Protein AF-A0A2L2Z8C5-F1 (afdb_monomer_lite)

Organism: Parasteatoda tepidariorum (NCBI:txid114398)

pLDDT: mean 93.48, std 6.78, range [56.75, 98.0]

Foldseek 3Di:
DDDDPVNVVVVVVVVVVVLLVVLLVVLLVVQVVLVVVVDQEEEDEDDDCSCVPDPCSVVSSVVNNVVSHDNSRHYHYDHDD

Sequence (81 aa):
DYASDFDCNKVKLVCARVSTRAAFLVSAAVASFLYKIKRPRTTVGVDGSVYNCLPHFHDLMVKNIEELTIPVYKFDLMLSE

Structure (mmCIF, N/CA/C/O backbone):
data_AF-A0A2L2Z8C5-F1
#
_entry.id   AF-A0A2L2Z8C5-F1
#
loop_
_atom_site.group_PDB
_atom_site.id
_atom_site.type_symbol
_atom_site.label_atom_id
_atom_site.label_alt_id
_atom_site.label_comp_id
_atom_site.label_asym_id
_atom_site.label_entity_id
_atom_site.label_seq_id
_atom_site.pdbx_PDB_ins_code
_atom_site.Cartn_x
_atom_site.Cartn_y
_atom_site.Cartn_z
_atom_site.occupancy
_atom_site.B_iso_or_equiv
_atom_site.auth_seq_id
_atom_site.auth_comp_id
_atom_site.auth_asym_id
_atom_site.auth_atom_id
_atom_site.pdbx_PDB_model_num
ATOM 1 N N . ASP A 1 1 ? 19.428 5.656 -31.106 1.00 57.22 1 ASP A N 1
ATOM 2 C CA . ASP A 1 1 ? 19.421 5.807 -29.641 1.00 57.22 1 ASP A CA 1
ATOM 3 C C . ASP A 1 1 ? 18.477 4.815 -29.002 1.00 57.22 1 ASP A C 1
ATOM 5 O O . ASP A 1 1 ? 17.267 4.991 -29.058 1.00 57.22 1 ASP A O 1
ATOM 9 N N . TYR A 1 2 ? 19.035 3.735 -28.460 1.00 79.56 2 TYR A N 1
ATOM 10 C CA . TYR A 1 2 ? 18.300 2.746 -27.675 1.00 79.56 2 TYR A CA 1
ATOM 11 C C . TYR A 1 2 ? 18.736 2.886 -26.217 1.00 79.56 2 TYR A C 1
ATOM 13 O O . TYR A 1 2 ? 19.922 3.090 -25.953 1.00 79.56 2 TYR A O 1
ATOM 21 N N . ALA A 1 3 ? 17.788 2.808 -25.283 1.00 85.62 3 ALA A N 1
ATOM 22 C CA . ALA A 1 3 ? 18.109 2.774 -23.860 1.00 85.62 3 ALA A CA 1
ATOM 23 C C . ALA A 1 3 ? 18.933 1.515 -23.553 1.00 85.62 3 ALA A C 1
ATOM 25 O O . ALA A 1 3 ? 18.597 0.430 -24.027 1.00 85.62 3 ALA A O 1
ATOM 26 N N . SER A 1 4 ? 20.010 1.662 -22.778 1.00 94.06 4 SER A N 1
ATOM 27 C CA . SER A 1 4 ? 20.808 0.514 -22.346 1.00 94.06 4 SER A CA 1
ATOM 28 C C . SER A 1 4 ? 20.112 -0.238 -21.206 1.00 94.06 4 SER 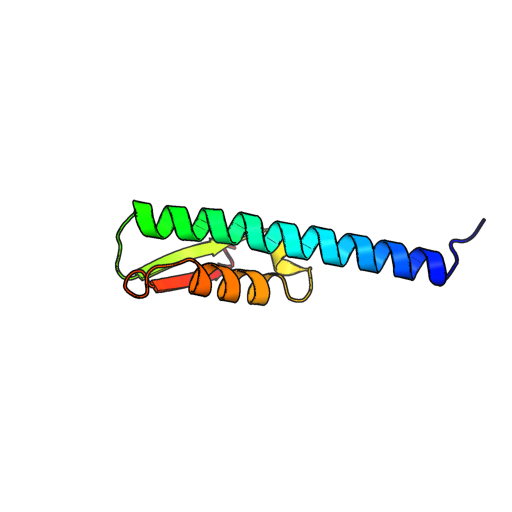A C 1
ATOM 30 O O . SER A 1 4 ? 19.343 0.352 -20.440 1.00 94.06 4 SER A O 1
ATOM 32 N N . ASP A 1 5 ? 20.437 -1.519 -21.015 1.00 94.38 5 ASP A N 1
ATOM 33 C CA . ASP A 1 5 ? 19.935 -2.307 -19.874 1.00 94.38 5 ASP A CA 1
ATOM 34 C C . ASP A 1 5 ? 20.257 -1.644 -18.525 1.00 94.38 5 ASP A C 1
ATOM 36 O O . ASP A 1 5 ? 19.497 -1.731 -17.557 1.00 94.38 5 ASP A O 1
ATOM 40 N N . PHE A 1 6 ? 21.387 -0.936 -18.458 1.00 95.38 6 PHE A N 1
ATOM 41 C CA . PHE A 1 6 ? 21.791 -0.183 -17.279 1.00 95.38 6 PHE A CA 1
ATOM 42 C C . PHE A 1 6 ? 20.837 0.981 -16.981 1.00 95.38 6 PHE A C 1
ATOM 44 O O . PHE A 1 6 ? 20.488 1.207 -15.820 1.00 95.38 6 PHE A O 1
ATOM 51 N N . ASP A 1 7 ? 20.366 1.685 -18.009 1.00 95.88 7 ASP A N 1
ATOM 52 C CA . ASP A 1 7 ? 19.398 2.772 -17.854 1.00 95.88 7 ASP A CA 1
ATOM 53 C C . ASP A 1 7 ? 18.028 2.233 -17.432 1.00 95.88 7 ASP A C 1
ATOM 55 O O . ASP A 1 7 ? 17.420 2.762 -16.496 1.00 95.88 7 ASP A O 1
ATOM 59 N N . CYS A 1 8 ? 17.585 1.117 -18.021 1.00 94.69 8 CYS A N 1
ATOM 60 C CA . CYS A 1 8 ? 16.362 0.428 -17.604 1.00 94.69 8 CYS A CA 1
ATOM 61 C C . CYS A 1 8 ? 16.417 0.002 -16.127 1.00 94.69 8 CYS A C 1
ATOM 63 O O . CYS A 1 8 ? 15.455 0.209 -15.381 1.00 94.69 8 CYS A O 1
ATOM 65 N N . ASN A 1 9 ? 17.556 -0.524 -15.665 1.00 95.56 9 ASN A N 1
ATOM 66 C CA . ASN A 1 9 ? 17.745 -0.909 -14.266 1.00 95.56 9 ASN A CA 1
ATOM 67 C C . ASN A 1 9 ? 17.700 0.289 -13.306 1.00 95.56 9 ASN A C 1
ATOM 69 O O . ASN A 1 9 ? 17.103 0.190 -12.229 1.00 95.56 9 ASN A O 1
ATOM 73 N N . LYS A 1 10 ? 18.269 1.440 -13.689 1.00 96.12 10 LYS A N 1
ATOM 74 C CA . LYS A 1 10 ? 18.172 2.671 -12.887 1.00 96.12 10 LYS A CA 1
ATOM 75 C C . LYS A 1 10 ? 16.735 3.153 -12.765 1.00 96.12 10 LYS A C 1
ATOM 77 O O . LYS A 1 10 ? 16.291 3.440 -11.656 1.00 96.12 10 LYS A O 1
ATOM 82 N N . VAL A 1 11 ? 16.001 3.218 -13.876 1.00 96.00 11 VAL A N 1
ATOM 83 C CA . VAL A 1 11 ? 14.596 3.652 -13.864 1.00 96.00 11 VAL A CA 1
ATOM 84 C C . VAL A 1 11 ? 13.761 2.710 -13.000 1.00 96.00 11 VAL A C 1
ATOM 86 O O . VAL A 1 11 ? 13.013 3.176 -12.144 1.00 96.00 11 VAL A O 1
ATOM 89 N N . LYS A 1 12 ? 13.964 1.392 -13.122 1.00 94.00 12 LYS A N 1
ATOM 90 C CA . LYS A 1 12 ? 13.304 0.398 -12.265 1.00 94.00 12 LYS A CA 1
ATOM 91 C C . LYS A 1 12 ? 13.571 0.649 -10.779 1.00 94.00 12 LYS A C 1
ATOM 93 O O . LYS A 1 12 ? 12.638 0.609 -9.978 1.00 94.00 12 LYS A O 1
ATOM 98 N N . LEU A 1 13 ? 14.820 0.937 -10.405 1.00 95.19 13 LEU A N 1
ATOM 99 C CA . LEU A 1 13 ? 15.181 1.254 -9.022 1.00 95.19 13 LEU A CA 1
ATOM 100 C C . LEU A 1 13 ? 14.504 2.542 -8.535 1.00 95.19 13 LEU A C 1
ATOM 102 O O . LEU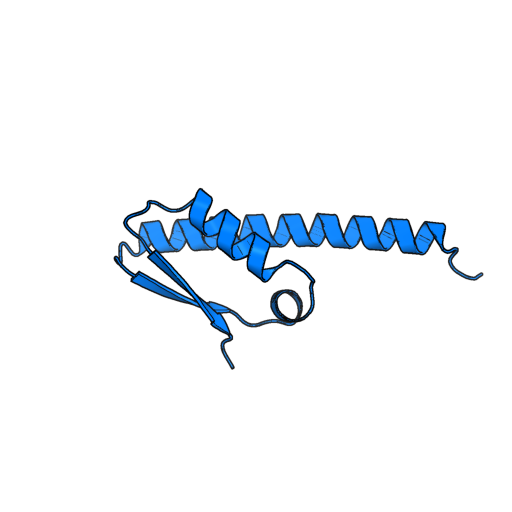 A 1 13 ? 13.967 2.565 -7.428 1.00 95.19 13 LEU A O 1
ATOM 106 N N . VAL A 1 14 ? 14.502 3.597 -9.353 1.00 96.44 14 VAL A N 1
ATOM 107 C CA . VAL A 1 14 ? 13.832 4.866 -9.030 1.00 96.44 14 VAL A CA 1
ATOM 108 C C . VAL A 1 14 ? 12.339 4.635 -8.811 1.00 96.44 14 VAL A C 1
ATOM 110 O O . VAL A 1 14 ? 11.817 5.021 -7.765 1.00 96.44 14 VAL A O 1
ATOM 113 N N . CYS A 1 15 ? 11.666 3.947 -9.737 1.00 93.69 15 CYS A N 1
ATOM 114 C CA . CYS A 1 15 ? 10.252 3.605 -9.610 1.00 93.69 15 CYS A CA 1
ATOM 115 C C . CYS A 1 15 ? 9.986 2.810 -8.329 1.00 93.69 15 CYS A C 1
ATOM 117 O O . CYS A 1 15 ? 9.116 3.197 -7.556 1.00 93.69 15 CYS A O 1
ATOM 119 N N . ALA A 1 16 ? 10.780 1.773 -8.040 1.00 93.25 16 ALA A N 1
ATOM 120 C CA . ALA A 1 16 ? 10.629 0.990 -6.815 1.00 93.25 16 ALA A CA 1
ATOM 121 C C . ALA A 1 16 ? 10.723 1.867 -5.555 1.00 93.25 16 ALA A C 1
ATOM 123 O O . ALA A 1 16 ? 9.874 1.774 -4.674 1.00 93.25 16 ALA A O 1
ATOM 124 N N . ARG A 1 17 ? 11.708 2.771 -5.479 1.00 96.12 17 ARG A N 1
ATOM 125 C CA . ARG A 1 17 ? 11.885 3.672 -4.327 1.00 96.12 17 ARG A CA 1
ATOM 126 C C . ARG A 1 17 ? 10.743 4.675 -4.183 1.00 96.12 17 ARG A C 1
ATOM 128 O O . ARG A 1 17 ? 10.268 4.898 -3.069 1.00 96.12 17 ARG A O 1
ATOM 135 N N . VAL A 1 18 ? 10.292 5.263 -5.289 1.00 96.44 18 VAL A N 1
ATOM 136 C CA . VAL A 1 18 ? 9.165 6.206 -5.287 1.00 96.44 18 VAL A CA 1
ATOM 137 C C . VAL A 1 18 ? 7.884 5.505 -4.841 1.00 96.44 18 VAL A C 1
ATOM 139 O O . VAL A 1 18 ? 7.173 6.032 -3.986 1.00 96.44 18 VAL A O 1
ATOM 142 N N . SER A 1 19 ? 7.631 4.301 -5.349 1.00 95.06 19 SER A N 1
ATOM 143 C CA . SER A 1 19 ? 6.474 3.489 -4.984 1.00 95.06 19 SER A CA 1
ATOM 144 C C . SER A 1 19 ? 6.495 3.046 -3.523 1.00 95.06 19 SER A C 1
ATOM 146 O O . SER A 1 19 ? 5.481 3.172 -2.842 1.00 95.06 19 SER A O 1
ATOM 148 N N . THR A 1 20 ? 7.647 2.611 -2.995 1.00 96.12 20 THR A N 1
ATOM 149 C CA . THR A 1 20 ? 7.791 2.294 -1.563 1.00 96.12 20 THR A CA 1
ATOM 150 C C . THR A 1 20 ? 7.468 3.508 -0.693 1.00 96.12 20 THR A C 1
ATOM 152 O O . THR A 1 20 ? 6.704 3.399 0.263 1.00 96.12 20 THR A O 1
ATOM 155 N N . ARG A 1 21 ? 7.990 4.690 -1.047 1.00 97.75 21 ARG A N 1
ATOM 156 C CA . ARG A 1 21 ? 7.687 5.933 -0.324 1.00 97.75 21 ARG A CA 1
ATOM 157 C C . ARG A 1 21 ? 6.194 6.262 -0.365 1.00 97.75 21 ARG A C 1
ATOM 159 O O . ARG A 1 21 ? 5.641 6.687 0.645 1.00 97.75 21 ARG A O 1
ATOM 166 N N . ALA A 1 22 ? 5.548 6.081 -1.517 1.00 96.69 22 ALA A N 1
ATOM 167 C CA . ALA A 1 22 ? 4.114 6.310 -1.655 1.00 96.69 22 ALA A CA 1
ATOM 168 C C . ALA A 1 22 ? 3.303 5.384 -0.733 1.00 96.69 22 ALA A C 1
ATOM 170 O O . ALA A 1 22 ? 2.438 5.876 -0.010 1.00 96.69 22 ALA A O 1
ATOM 171 N N . ALA A 1 23 ? 3.637 4.088 -0.676 1.00 96.94 23 ALA A N 1
ATOM 172 C CA . ALA A 1 23 ? 2.984 3.137 0.225 1.00 96.94 23 ALA A CA 1
ATOM 173 C C . ALA A 1 23 ? 3.089 3.574 1.697 1.00 96.94 23 ALA A C 1
ATOM 175 O O . ALA A 1 23 ? 2.093 3.554 2.418 1.00 96.94 23 ALA A O 1
ATOM 176 N N . PHE A 1 24 ? 4.261 4.042 2.141 1.00 97.94 24 PHE A N 1
ATOM 177 C CA . PHE A 1 24 ? 4.475 4.465 3.534 1.00 97.94 24 PHE A CA 1
ATOM 178 C C . PHE A 1 24 ? 3.658 5.712 3.888 1.00 97.94 24 PHE A C 1
ATOM 180 O O . PHE A 1 24 ? 3.032 5.771 4.945 1.00 97.94 24 PHE A O 1
ATOM 187 N N . LEU A 1 25 ? 3.620 6.700 2.989 1.00 97.81 25 LEU A N 1
ATOM 188 C CA . LEU A 1 25 ? 2.857 7.931 3.205 1.00 97.81 25 LEU A CA 1
ATOM 189 C C . LEU A 1 25 ? 1.351 7.664 3.294 1.00 97.81 25 LEU A C 1
ATOM 191 O O . LEU A 1 25 ? 0.689 8.180 4.194 1.00 97.81 25 LEU A O 1
ATOM 195 N N . VAL A 1 26 ? 0.814 6.835 2.393 1.00 96.94 26 VAL A N 1
ATOM 196 C CA . VAL A 1 26 ? -0.607 6.458 2.429 1.00 96.94 26 VAL A CA 1
ATOM 197 C C . VAL A 1 26 ? -0.915 5.655 3.695 1.00 96.94 26 VAL A C 1
ATOM 199 O O . VAL A 1 26 ? -1.922 5.912 4.350 1.00 96.94 26 VAL A O 1
ATOM 202 N N . SER A 1 27 ? -0.021 4.754 4.105 1.00 97.44 27 SER A N 1
ATOM 203 C CA . SER A 1 27 ? -0.166 3.980 5.345 1.00 97.44 27 SER A CA 1
ATOM 204 C C . SER A 1 27 ? -0.265 4.867 6.584 1.00 97.44 27 SER A C 1
ATOM 206 O O . SER A 1 27 ? -1.155 4.679 7.410 1.00 97.44 27 SER A O 1
ATOM 208 N N . ALA A 1 28 ? 0.592 5.887 6.688 1.00 98.00 28 ALA A N 1
ATOM 209 C CA . ALA A 1 28 ? 0.548 6.849 7.786 1.00 98.00 28 ALA A CA 1
ATOM 210 C C . ALA A 1 28 ? -0.765 7.650 7.812 1.00 98.00 28 ALA A C 1
ATOM 212 O O . ALA A 1 28 ? -1.321 7.908 8.885 1.00 98.00 28 ALA A O 1
ATOM 213 N N . ALA A 1 29 ? -1.299 8.006 6.639 1.00 97.38 29 ALA A N 1
ATOM 214 C CA . ALA A 1 29 ? -2.602 8.654 6.536 1.00 97.38 29 ALA A CA 1
ATOM 215 C C . ALA A 1 29 ? -3.726 7.729 7.037 1.00 97.38 29 ALA A C 1
ATOM 217 O O . ALA A 1 29 ? -4.533 8.142 7.871 1.00 97.38 29 ALA A O 1
ATOM 218 N N . VAL A 1 30 ? -3.747 6.467 6.596 1.00 97.06 30 VAL A N 1
ATOM 219 C CA . VAL A 1 30 ? -4.743 5.472 7.030 1.00 97.06 30 VAL A CA 1
ATOM 220 C C . VAL A 1 30 ? -4.654 5.219 8.538 1.00 97.06 30 VAL A C 1
ATOM 222 O O . V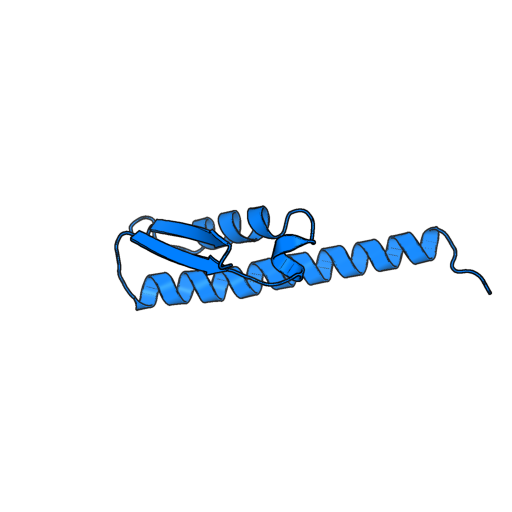AL A 1 30 ? -5.675 5.274 9.222 1.00 97.06 30 VAL A O 1
ATOM 225 N N . ALA A 1 31 ? -3.451 5.041 9.089 1.00 97.00 31 ALA A N 1
ATOM 226 C CA . ALA A 1 31 ? -3.242 4.879 10.528 1.00 97.00 31 ALA A CA 1
ATOM 227 C C . ALA A 1 31 ? -3.793 6.070 11.334 1.00 97.00 31 ALA A C 1
ATOM 229 O O . ALA A 1 31 ? -4.483 5.894 12.343 1.00 97.00 31 ALA A O 1
ATOM 230 N N . SER A 1 32 ? -3.571 7.290 10.837 1.00 97.06 32 SER A N 1
ATOM 231 C CA . SER A 1 32 ? -4.107 8.514 11.442 1.00 97.06 32 SER A CA 1
ATOM 232 C C . SER A 1 32 ? -5.641 8.547 11.416 1.00 97.06 32 SER A C 1
ATOM 234 O O . SER A 1 32 ? -6.274 8.963 12.391 1.00 97.06 32 SER A O 1
ATOM 236 N N . PHE A 1 33 ? -6.264 8.073 10.332 1.00 96.06 33 PHE A N 1
ATOM 237 C CA . PHE A 1 33 ? -7.720 7.949 10.250 1.00 96.06 33 PHE A CA 1
ATOM 238 C C . PHE A 1 33 ? -8.272 6.915 11.229 1.00 96.06 33 PHE A C 1
ATOM 240 O O . PHE A 1 33 ? -9.244 7.212 11.923 1.00 96.06 33 PHE A O 1
ATOM 247 N N . LEU A 1 34 ? -7.645 5.742 11.338 1.00 96.25 34 LEU A N 1
ATOM 248 C CA . LEU A 1 34 ? -8.047 4.700 12.289 1.00 96.25 34 LEU A CA 1
ATOM 249 C C . LEU A 1 34 ? -8.023 5.231 13.729 1.00 96.25 34 LEU A C 1
ATOM 251 O O . LEU A 1 34 ? -9.000 5.074 14.466 1.00 96.25 34 LEU A O 1
ATOM 255 N N . TYR A 1 35 ? -6.968 5.971 14.088 1.00 95.31 35 TYR A N 1
ATOM 256 C CA . TYR A 1 35 ? -6.868 6.653 15.378 1.00 95.31 35 TYR A CA 1
ATOM 257 C C . TYR A 1 35 ? -7.979 7.692 15.596 1.00 95.31 35 TYR A C 1
ATOM 259 O O . TYR A 1 35 ? -8.534 7.795 16.692 1.00 95.31 35 TYR A O 1
ATOM 267 N N . LYS A 1 36 ? -8.329 8.466 14.562 1.00 96.25 36 LYS A N 1
ATOM 268 C CA . LYS A 1 36 ? -9.373 9.499 14.643 1.00 96.25 36 LYS A CA 1
ATOM 269 C C . LYS A 1 36 ? -10.779 8.903 14.769 1.00 96.25 36 LYS A C 1
ATOM 271 O O . LYS A 1 36 ? -11.595 9.442 15.513 1.00 96.25 36 LYS A O 1
ATOM 276 N N . ILE A 1 37 ? -11.064 7.821 14.044 1.00 95.50 37 ILE A N 1
ATOM 277 C CA . ILE A 1 37 ? -12.386 7.177 13.981 1.00 95.50 37 ILE A CA 1
ATOM 278 C C . ILE A 1 37 ? -12.680 6.360 15.251 1.00 95.50 37 ILE A C 1
ATOM 280 O O . ILE A 1 37 ? -13.843 6.240 15.632 1.00 95.50 37 ILE A O 1
ATOM 284 N N . LYS A 1 38 ? -11.643 5.830 15.919 1.00 93.94 38 LYS A N 1
ATOM 285 C CA . LYS A 1 38 ? -11.737 5.100 17.199 1.00 93.94 38 LYS A CA 1
ATOM 286 C C . LYS A 1 38 ? -12.696 3.905 17.171 1.00 93.94 38 LYS A C 1
ATOM 288 O O . LYS A 1 38 ? -13.429 3.655 18.128 1.00 93.94 38 LYS A O 1
ATOM 293 N N . ARG A 1 39 ? -12.697 3.154 16.068 1.00 95.50 39 ARG A N 1
ATOM 294 C CA . ARG A 1 39 ? -13.473 1.913 15.932 1.00 95.50 39 ARG A CA 1
ATOM 295 C C . ARG A 1 39 ? -12.575 0.692 16.150 1.00 95.50 39 ARG A C 1
ATOM 297 O O . ARG A 1 39 ? -11.477 0.673 15.601 1.00 95.50 39 ARG A O 1
ATOM 304 N N . PRO A 1 40 ? -13.035 -0.342 16.882 1.00 92.44 40 PRO A N 1
ATOM 305 C CA . PRO A 1 40 ? -12.244 -1.554 17.117 1.00 92.44 40 PRO A CA 1
ATOM 306 C C . PRO A 1 40 ? -11.829 -2.293 15.839 1.00 92.44 40 PRO A C 1
ATOM 308 O O . PRO A 1 40 ? -10.786 -2.941 15.810 1.00 92.44 40 PRO A O 1
ATOM 311 N N . ARG A 1 41 ? -12.648 -2.209 14.782 1.00 94.94 41 ARG A N 1
ATOM 312 C CA . ARG A 1 41 ? -12.369 -2.792 13.468 1.00 94.94 41 ARG A CA 1
ATOM 313 C C . ARG A 1 41 ? -12.891 -1.875 12.366 1.00 94.94 41 ARG A C 1
ATOM 315 O O . ARG A 1 41 ? -14.032 -1.421 12.451 1.00 94.94 41 ARG A O 1
ATOM 322 N N . THR A 1 42 ? -12.069 -1.609 11.354 1.00 95.81 42 THR A N 1
ATOM 323 C CA . THR A 1 42 ? -12.428 -0.771 10.198 1.00 95.81 42 THR A CA 1
ATOM 324 C C . THR A 1 42 ? -11.938 -1.408 8.901 1.00 95.81 42 THR A C 1
ATOM 326 O O . THR A 1 42 ? -10.749 -1.664 8.753 1.00 95.81 42 THR A O 1
ATOM 329 N N . THR A 1 43 ? -12.830 -1.617 7.937 1.00 95.75 43 THR A N 1
ATOM 330 C CA . THR A 1 43 ? -12.438 -2.024 6.582 1.00 95.75 43 THR A CA 1
ATOM 331 C C . THR A 1 43 ? -12.149 -0.783 5.746 1.00 95.75 43 THR A C 1
ATOM 333 O O . THR A 1 43 ? -12.968 0.134 5.692 1.00 95.75 43 THR A O 1
ATOM 336 N N . VAL A 1 44 ? -10.979 -0.744 5.116 1.00 95.12 44 VAL A N 1
ATOM 337 C CA . VAL A 1 44 ? -10.553 0.338 4.226 1.00 95.12 44 VAL A CA 1
ATOM 338 C C . VAL A 1 44 ? -10.656 -0.172 2.794 1.00 95.12 44 VAL A C 1
ATOM 340 O O . VAL A 1 44 ? -9.937 -1.092 2.406 1.00 95.12 44 VAL A O 1
ATOM 343 N N . GLY A 1 45 ? -11.567 0.421 2.023 1.00 95.31 45 GLY A N 1
ATOM 344 C CA . GLY A 1 45 ? -11.659 0.185 0.586 1.00 95.31 45 GLY A CA 1
ATOM 345 C C . GLY A 1 45 ? -10.485 0.847 -0.130 1.00 95.31 45 GLY A C 1
ATOM 346 O O . GLY A 1 45 ? -10.217 2.030 0.093 1.00 95.31 45 GLY A O 1
ATOM 347 N N . VAL A 1 46 ? -9.780 0.086 -0.960 1.00 93.69 46 VAL A N 1
ATOM 348 C CA . VAL A 1 46 ? -8.644 0.558 -1.754 1.00 93.69 46 VAL A CA 1
ATOM 349 C C . VAL A 1 46 ? -8.890 0.206 -3.212 1.00 93.69 46 VAL A C 1
ATOM 351 O O . VAL A 1 46 ? -9.241 -0.927 -3.522 1.00 93.69 46 VAL A O 1
ATOM 354 N N . ASP A 1 47 ? -8.680 1.167 -4.100 1.00 91.31 47 ASP A N 1
ATOM 355 C CA . ASP A 1 47 ? -8.675 0.945 -5.542 1.00 91.31 47 ASP A CA 1
ATOM 356 C C . ASP A 1 47 ? -7.593 1.816 -6.199 1.00 91.31 47 ASP A C 1
ATOM 358 O O . ASP A 1 47 ? -7.121 2.806 -5.627 1.00 91.31 47 ASP A O 1
ATOM 362 N N . GLY A 1 48 ? -7.170 1.419 -7.394 1.00 89.88 48 GLY A N 1
ATOM 363 C CA . GLY A 1 48 ? -6.218 2.130 -8.229 1.00 89.88 48 GLY A CA 1
ATOM 364 C C . GLY A 1 48 ? -5.110 1.230 -8.764 1.00 89.88 48 GLY A C 1
ATOM 365 O O . GLY A 1 48 ? -4.593 0.336 -8.092 1.00 89.88 48 GLY A O 1
ATOM 366 N N . SER A 1 49 ? -4.662 1.532 -9.983 1.00 92.00 49 SER A N 1
ATOM 367 C CA . SER A 1 49 ? -3.626 0.763 -10.686 1.00 92.00 49 SER A CA 1
ATOM 368 C C . SER A 1 49 ? -2.294 0.681 -9.935 1.00 92.00 49 SER A C 1
ATOM 370 O O . SER A 1 49 ? -1.578 -0.302 -10.069 1.00 92.00 49 SER A O 1
ATOM 372 N N . VAL A 1 50 ? -1.956 1.675 -9.111 1.00 91.00 50 VAL A N 1
ATOM 373 C CA . VAL A 1 50 ? -0.747 1.649 -8.271 1.00 91.00 50 VAL A CA 1
ATOM 374 C C . VAL A 1 50 ? -0.821 0.511 -7.254 1.00 91.00 50 VAL A C 1
ATOM 376 O O . VAL A 1 50 ? 0.134 -0.248 -7.126 1.00 91.00 50 VAL A O 1
ATOM 379 N N . TYR A 1 51 ? -1.954 0.372 -6.565 1.00 91.88 51 TYR A N 1
ATOM 380 C CA . TYR A 1 51 ? -2.168 -0.692 -5.587 1.00 91.88 51 TYR A CA 1
ATOM 381 C C . TYR A 1 51 ? -2.284 -2.063 -6.267 1.00 91.88 51 TYR A C 1
ATOM 383 O O . TYR A 1 51 ? -1.703 -3.032 -5.788 1.00 91.88 51 TYR A O 1
ATOM 391 N N . ASN A 1 52 ? -2.965 -2.118 -7.417 1.00 89.00 52 ASN A N 1
ATOM 392 C CA . ASN A 1 52 ? -3.244 -3.364 -8.135 1.00 89.00 52 ASN A CA 1
ATOM 393 C C . ASN A 1 52 ? -2.037 -3.914 -8.915 1.00 89.00 52 ASN A C 1
ATOM 395 O O . ASN A 1 52 ? -1.876 -5.127 -9.022 1.00 89.00 52 ASN A O 1
ATOM 399 N N . CYS A 1 53 ? -1.198 -3.044 -9.485 1.00 88.56 53 CYS A N 1
ATOM 400 C CA . CYS A 1 53 ? -0.167 -3.452 -10.444 1.00 88.56 53 CYS A CA 1
ATOM 401 C C . CYS A 1 53 ? 1.260 -3.391 -9.892 1.00 88.56 53 CYS A C 1
ATOM 403 O O . CYS A 1 53 ? 2.152 -4.008 -10.478 1.00 88.56 53 CYS A O 1
ATOM 405 N N . LEU A 1 54 ? 1.529 -2.631 -8.820 1.00 89.75 54 LEU A N 1
ATOM 406 C CA . LEU A 1 54 ? 2.888 -2.552 -8.292 1.00 89.75 54 LEU A CA 1
ATOM 407 C C . LEU A 1 54 ? 3.188 -3.705 -7.336 1.00 89.75 54 LEU A C 1
ATOM 409 O O . LEU A 1 54 ? 2.488 -3.879 -6.334 1.00 89.75 54 LEU A O 1
ATOM 413 N N . PRO A 1 55 ? 4.286 -4.439 -7.575 1.00 88.38 55 PRO A N 1
ATOM 414 C CA . PRO A 1 55 ? 4.674 -5.518 -6.688 1.00 88.38 55 PRO A CA 1
ATOM 415 C C . PRO A 1 55 ? 4.955 -4.964 -5.288 1.00 88.38 55 PRO A C 1
ATOM 417 O O . PRO A 1 55 ? 5.592 -3.917 -5.135 1.00 88.38 55 PRO A O 1
ATOM 420 N N . HIS A 1 56 ? 4.489 -5.689 -4.270 1.00 92.00 56 HIS A N 1
ATOM 421 C CA . HIS A 1 56 ? 4.679 -5.397 -2.844 1.00 92.00 56 HIS A CA 1
ATOM 422 C C . HIS A 1 56 ? 3.950 -4.162 -2.298 1.00 92.00 56 HIS A C 1
ATOM 424 O O . HIS A 1 56 ? 4.099 -3.866 -1.115 1.00 92.00 56 HIS A O 1
ATOM 430 N N . PHE A 1 57 ? 3.167 -3.427 -3.097 1.00 94.75 57 PHE A N 1
ATOM 431 C CA . PHE A 1 57 ? 2.501 -2.219 -2.596 1.00 94.75 57 PHE A CA 1
ATOM 432 C C . PHE A 1 57 ? 1.494 -2.542 -1.483 1.00 94.75 57 PHE A C 1
ATOM 434 O O . PHE A 1 57 ? 1.511 -1.891 -0.439 1.00 94.75 57 PHE A O 1
ATOM 441 N N . HIS A 1 58 ? 0.690 -3.594 -1.673 1.00 95.00 58 HIS A N 1
ATOM 442 C CA . HIS A 1 58 ? -0.223 -4.121 -0.656 1.00 95.00 58 HIS A CA 1
ATOM 443 C C . HIS A 1 58 ? 0.512 -4.500 0.638 1.00 95.00 58 HIS A C 1
ATOM 445 O O . HIS A 1 58 ? 0.196 -3.968 1.700 1.00 95.00 58 HIS A O 1
ATOM 451 N N . ASP A 1 59 ? 1.535 -5.353 0.541 1.00 95.75 59 ASP A N 1
ATOM 452 C CA . ASP A 1 59 ? 2.281 -5.852 1.703 1.00 95.75 59 ASP A CA 1
ATOM 453 C C . ASP A 1 59 ? 2.953 -4.714 2.481 1.00 95.75 59 ASP A C 1
ATOM 455 O O . ASP A 1 59 ? 2.923 -4.679 3.712 1.00 95.75 59 ASP A O 1
ATOM 459 N N . LEU A 1 60 ? 3.541 -3.749 1.760 1.00 97.06 60 LEU A N 1
ATOM 460 C CA . LEU A 1 60 ? 4.136 -2.564 2.370 1.00 97.06 60 LEU A CA 1
ATOM 461 C C . LEU A 1 60 ? 3.073 -1.729 3.078 1.00 97.06 60 LEU A C 1
ATOM 463 O O . LEU A 1 60 ? 3.345 -1.243 4.175 1.00 97.06 60 LEU A O 1
ATOM 467 N N . MET A 1 61 ? 1.886 -1.572 2.489 1.00 96.88 61 MET A N 1
ATOM 468 C CA . MET A 1 61 ? 0.801 -0.848 3.140 1.00 96.88 61 MET A CA 1
ATOM 469 C C . MET A 1 61 ? 0.338 -1.532 4.422 1.00 96.88 61 MET A C 1
ATOM 471 O O . MET A 1 61 ? 0.332 -0.894 5.471 1.00 96.88 61 MET A O 1
ATOM 475 N N . VAL A 1 62 ? -0.007 -2.821 4.361 1.00 96.88 62 VAL A N 1
ATOM 476 C CA . VAL A 1 62 ? -0.476 -3.583 5.530 1.00 96.88 62 VAL A CA 1
ATOM 477 C C . VAL A 1 62 ? 0.546 -3.498 6.659 1.00 96.88 62 VAL A C 1
ATOM 479 O O . VAL A 1 62 ? 0.213 -3.035 7.747 1.00 96.88 62 VAL A O 1
ATOM 482 N N . LYS A 1 63 ? 1.813 -3.812 6.367 1.00 97.50 63 LYS A N 1
ATOM 483 C CA . LYS A 1 63 ? 2.893 -3.764 7.355 1.00 97.50 63 LYS A CA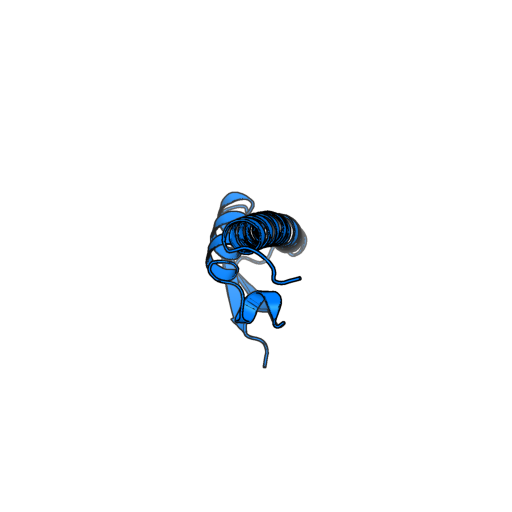 1
ATOM 484 C C . LYS A 1 63 ? 3.032 -2.384 8.008 1.00 97.50 63 LYS A C 1
ATOM 486 O O . LYS A 1 63 ? 3.121 -2.287 9.226 1.00 97.50 63 LYS A O 1
ATOM 491 N N . ASN A 1 64 ? 3.053 -1.309 7.217 1.00 97.75 64 ASN A N 1
ATOM 492 C CA . ASN A 1 64 ? 3.248 0.036 7.768 1.00 97.75 64 ASN A CA 1
ATOM 493 C C . ASN A 1 64 ? 2.027 0.526 8.551 1.00 97.75 64 ASN A C 1
ATOM 495 O O . ASN A 1 64 ? 2.188 1.233 9.541 1.00 97.75 64 ASN A O 1
ATOM 499 N N . ILE A 1 65 ? 0.807 0.179 8.132 1.00 97.62 65 ILE A N 1
ATOM 500 C CA . ILE A 1 65 ? -0.392 0.527 8.901 1.00 97.62 65 ILE A CA 1
ATO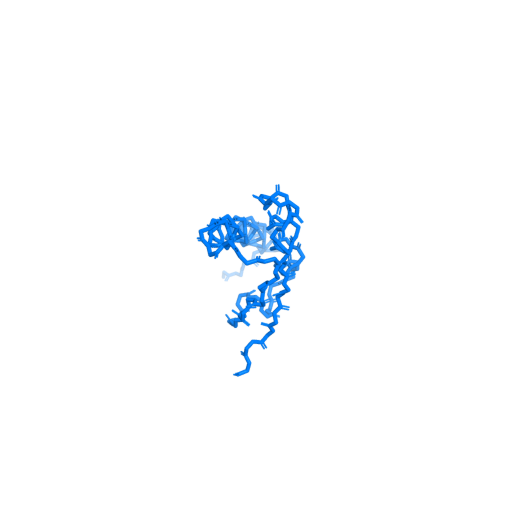M 501 C C . ILE A 1 65 ? -0.364 -0.214 10.241 1.00 97.62 65 ILE A C 1
ATOM 503 O O . ILE A 1 65 ? -0.595 0.417 11.267 1.00 97.62 65 ILE A O 1
ATOM 507 N N . GLU A 1 66 ? -0.030 -1.507 10.268 1.00 96.31 66 GLU A N 1
ATOM 508 C CA . GLU A 1 66 ? 0.111 -2.280 11.513 1.00 96.31 66 GLU A CA 1
ATOM 509 C C . GLU A 1 66 ? 1.171 -1.690 12.452 1.00 96.31 66 GLU A C 1
ATOM 511 O O . GLU A 1 66 ? 0.914 -1.545 13.644 1.00 96.31 66 GLU A O 1
ATOM 516 N N . GLU A 1 67 ? 2.329 -1.283 11.924 1.00 97.19 67 GLU A N 1
ATOM 517 C CA . GLU A 1 67 ? 3.400 -0.658 12.715 1.00 97.19 67 GLU A CA 1
ATOM 518 C C . GLU A 1 67 ? 3.006 0.716 13.291 1.00 97.19 67 GLU A C 1
ATOM 520 O O . GLU A 1 67 ? 3.457 1.085 14.376 1.00 97.19 67 GLU A O 1
ATOM 525 N N . LEU A 1 68 ? 2.172 1.485 12.582 1.00 96.94 68 LEU A N 1
ATOM 526 C CA . LEU A 1 68 ? 1.774 2.845 12.973 1.00 96.94 68 LEU A CA 1
ATOM 527 C C . LEU A 1 68 ? 0.463 2.911 13.769 1.00 96.94 68 LEU A C 1
ATOM 529 O O . LEU A 1 68 ? 0.137 3.961 14.329 1.00 96.94 68 LEU A O 1
ATOM 533 N N . THR A 1 69 ? -0.322 1.834 13.799 1.00 95.62 69 THR A N 1
ATOM 534 C CA . THR A 1 69 ? -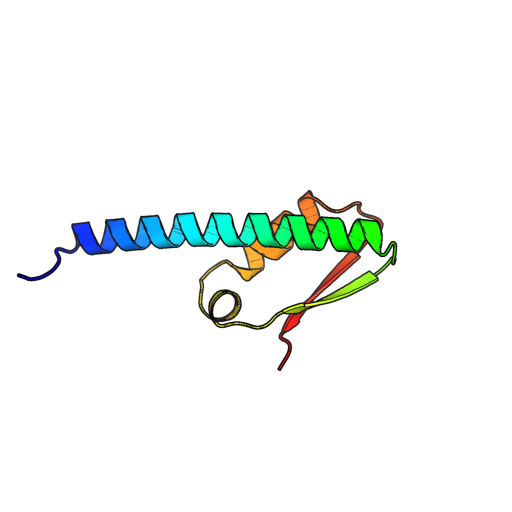1.629 1.808 14.466 1.00 95.62 69 THR A CA 1
ATOM 535 C C . THR A 1 69 ? -1.540 1.306 15.901 1.00 95.62 69 THR A C 1
ATOM 537 O O . THR A 1 69 ? -0.684 0.517 16.286 1.00 95.62 69 THR A O 1
ATOM 540 N N . ILE A 1 70 ? -2.473 1.772 16.732 1.00 92.12 70 ILE A N 1
ATOM 541 C CA . ILE A 1 70 ? -2.643 1.237 18.084 1.00 92.12 70 ILE A CA 1
ATOM 542 C C . ILE A 1 70 ? -3.301 -0.148 17.958 1.00 92.12 70 ILE A C 1
ATOM 544 O O . ILE A 1 70 ? -4.339 -0.229 17.300 1.00 92.12 70 ILE A O 1
ATOM 548 N N . PRO A 1 71 ? -2.813 -1.201 18.648 1.00 90.62 71 PRO A N 1
ATOM 549 C CA . PRO A 1 71 ? -3.320 -2.576 18.509 1.00 90.62 71 PRO A CA 1
ATOM 550 C C . PRO A 1 71 ? -4.832 -2.768 18.724 1.00 90.62 71 PRO A C 1
ATOM 552 O O . PRO A 1 71 ? -5.400 -3.781 18.317 1.00 90.62 71 PRO A O 1
ATOM 555 N N . VAL A 1 72 ? -5.495 -1.811 19.384 1.00 93.50 72 VAL A N 1
ATOM 556 C CA . VAL A 1 72 ? -6.945 -1.832 19.621 1.00 93.50 72 VAL A CA 1
ATOM 557 C C . VAL A 1 72 ? -7.761 -1.480 18.368 1.00 93.50 72 VAL A C 1
ATOM 559 O O . VAL A 1 72 ? -8.927 -1.860 18.284 1.00 93.50 72 VAL A O 1
ATOM 562 N N . TYR A 1 73 ? -7.175 -0.760 17.405 1.00 95.06 73 TYR A N 1
ATOM 563 C CA . TYR A 1 73 ? -7.825 -0.336 16.165 1.00 95.06 73 TYR A CA 1
ATOM 564 C C . TYR A 1 73 ? -7.384 -1.244 15.019 1.00 95.06 73 TYR A C 1
ATOM 566 O O . TYR A 1 73 ? -6.424 -0.954 14.309 1.00 95.06 73 TYR A O 1
ATOM 574 N N . LYS A 1 74 ? -8.089 -2.363 14.844 1.00 94.75 74 LYS A N 1
ATOM 575 C CA . LYS A 1 74 ? -7.808 -3.316 13.766 1.00 94.75 74 LYS A CA 1
ATOM 576 C C . LYS A 1 74 ? -8.321 -2.797 12.426 1.00 94.75 74 LYS A C 1
ATOM 578 O O . LYS A 1 74 ? -9.328 -2.081 12.371 1.00 94.75 74 LYS A O 1
ATOM 583 N N . PHE A 1 75 ? -7.677 -3.216 11.344 1.00 96.56 75 PHE A N 1
ATOM 584 C CA . PHE A 1 75 ? -8.101 -2.881 9.993 1.00 96.56 75 PHE A CA 1
ATOM 585 C C . PHE A 1 75 ? -8.030 -4.084 9.056 1.00 96.56 75 PHE A C 1
ATOM 587 O O . PHE A 1 75 ? -7.295 -5.030 9.311 1.00 96.56 75 PHE A O 1
ATOM 594 N N . ASP A 1 76 ? -8.798 -4.011 7.975 1.00 95.50 76 ASP A N 1
ATOM 595 C CA . ASP A 1 76 ? -8.699 -4.906 6.825 1.00 95.50 76 ASP A CA 1
ATOM 596 C C . ASP A 1 76 ? -8.639 -4.032 5.565 1.00 95.50 76 ASP A C 1
ATOM 598 O O . ASP A 1 76 ? -9.388 -3.055 5.466 1.00 95.50 76 ASP A O 1
ATOM 602 N N . LEU A 1 77 ? -7.769 -4.360 4.608 1.00 94.81 77 LEU A N 1
ATOM 603 C CA . LEU A 1 77 ? -7.790 -3.738 3.280 1.00 94.81 77 LEU A CA 1
ATOM 604 C C . LEU A 1 77 ? -8.629 -4.601 2.340 1.00 94.81 77 LEU A C 1
ATOM 606 O O . LEU A 1 77 ? -8.430 -5.812 2.267 1.00 94.81 77 LEU A O 1
ATOM 610 N N . MET A 1 78 ? -9.544 -3.977 1.607 1.00 93.88 78 MET A N 1
ATOM 611 C CA . MET A 1 78 ? -10.391 -4.650 0.626 1.00 93.88 78 MET A CA 1
ATOM 612 C C . MET A 1 78 ? -10.320 -3.897 -0.697 1.00 93.88 78 MET A C 1
ATOM 614 O O . MET A 1 78 ? -10.352 -2.667 -0.702 1.00 93.88 78 MET A O 1
ATOM 618 N N . LEU A 1 79 ? -10.220 -4.629 -1.807 1.00 89.31 79 LEU A N 1
ATOM 619 C CA . LEU A 1 79 ? -10.348 -4.034 -3.133 1.00 89.31 79 LEU A CA 1
ATOM 620 C C . LEU A 1 79 ? -11.771 -3.502 -3.301 1.00 89.31 79 LEU A C 1
ATOM 622 O O . LEU A 1 79 ? -12.729 -4.249 -3.106 1.00 89.31 79 LEU A O 1
ATOM 626 N N . SER A 1 80 ? -11.896 -2.212 -3.599 1.00 79.19 80 SER A N 1
ATOM 627 C CA . SER A 1 80 ? -13.181 -1.616 -3.954 1.00 79.19 80 SER A CA 1
ATOM 628 C C . SER A 1 80 ? -13.347 -1.752 -5.463 1.00 79.19 80 SER A C 1
ATOM 630 O O . SER A 1 80 ? -12.643 -1.074 -6.202 1.00 79.19 80 SER A O 1
ATOM 632 N N . GLU A 1 81 ? -14.221 -2.656 -5.900 1.00 56.75 81 GLU A N 1
ATOM 633 C CA . GLU A 1 81 ? -14.698 -2.701 -7.292 1.00 56.75 81 GLU A CA 1
ATOM 634 C C . GLU A 1 81 ? -15.635 -1.525 -7.606 1.00 56.75 81 GLU A C 1
ATOM 636 O O . GLU A 1 81 ? -16.351 -1.069 -6.678 1.00 56.75 81 GLU A O 1
#

InterPro domains:
  IPR001312 Hexokinase [PTHR19443] (7-81)
  IPR022673 Hexokinase, C-terminal [PF03727] (4-80)
  IPR043129 ATPase, nucleotide binding domain [SSF53067] (6-78)

Radius of gyration: 15.78 Å; chains: 1; bounding box: 36×15×49 Å

Secondary structure (DSSP, 8-state):
----HHHHHHHHHHHHHHHHHHHHHHHHHHHHHHHHHT-SEEEEEE-SHHHHHSTTHHHHHHHHHHHHS-TTSEEEEEE--